Protein AF-A0A2V7S560-F1 (afdb_monomer_lite)

Structure (mmCIF, N/CA/C/O backbone):
data_AF-A0A2V7S560-F1
#
_entry.id   AF-A0A2V7S560-F1
#
loop_
_atom_site.group_PDB
_atom_site.id
_atom_site.type_symbol
_atom_site.label_atom_id
_atom_site.label_alt_id
_atom_site.label_comp_id
_atom_site.label_asym_id
_atom_site.label_entity_id
_atom_site.label_seq_id
_atom_site.pdbx_PDB_ins_code
_atom_site.Cartn_x
_atom_site.Cartn_y
_atom_site.Cartn_z
_atom_site.occupancy
_atom_site.B_iso_or_equiv
_atom_site.auth_seq_id
_atom_site.auth_comp_id
_atom_site.auth_asym_id
_atom_site.auth_atom_id
_atom_site.pdbx_PDB_model_num
ATOM 1 N N . MET A 1 1 ? -3.546 3.108 18.287 1.00 85.12 1 MET A N 1
ATOM 2 C CA . MET A 1 1 ? -2.255 2.924 17.590 1.00 85.12 1 MET A CA 1
ATOM 3 C C . MET A 1 1 ? -1.277 4.020 18.001 1.00 85.12 1 MET A C 1
ATOM 5 O O . MET A 1 1 ? -1.707 5.149 18.200 1.00 85.12 1 MET A O 1
ATOM 9 N N . THR A 1 2 ? 0.006 3.695 18.149 1.00 92.00 2 THR A N 1
ATOM 10 C CA . THR A 1 2 ? 1.107 4.640 18.425 1.00 92.00 2 THR A CA 1
ATOM 11 C C . THR A 1 2 ? 2.292 4.316 17.505 1.00 92.00 2 THR A C 1
ATOM 13 O O . THR A 1 2 ? 2.283 3.276 16.852 1.00 92.00 2 THR A O 1
ATOM 16 N N . GLY A 1 3 ? 3.301 5.192 17.430 1.00 92.62 3 GLY A N 1
ATOM 17 C CA . GLY A 1 3 ? 4.541 4.918 16.684 1.00 92.62 3 GLY A CA 1
ATOM 18 C C . GLY A 1 3 ? 4.504 5.210 15.179 1.00 92.62 3 GLY A C 1
ATOM 19 O O . GLY A 1 3 ? 5.445 4.845 14.486 1.00 92.62 3 GLY A O 1
ATOM 20 N N . ILE A 1 4 ? 3.460 5.880 14.684 1.00 95.88 4 ILE A N 1
ATOM 21 C CA . ILE A 1 4 ? 3.399 6.361 13.298 1.00 95.88 4 ILE A CA 1
ATOM 22 C C . ILE A 1 4 ? 4.409 7.500 13.130 1.00 95.88 4 ILE A C 1
ATOM 24 O O . ILE A 1 4 ? 4.343 8.490 13.863 1.00 95.88 4 ILE A O 1
ATOM 28 N N . SER A 1 5 ? 5.326 7.363 12.174 1.00 96.19 5 SER A N 1
ATOM 29 C CA . SER A 1 5 ? 6.373 8.359 11.918 1.00 96.19 5 SER A CA 1
ATOM 30 C C . SER A 1 5 ? 5.855 9.509 11.060 1.00 96.19 5 SER A C 1
ATOM 32 O O . SER A 1 5 ? 5.984 10.673 11.437 1.00 96.19 5 SER A O 1
ATOM 34 N N . PHE A 1 6 ? 5.258 9.191 9.911 1.00 96.44 6 PHE A N 1
ATOM 35 C CA . PHE A 1 6 ? 4.644 10.171 9.018 1.00 96.44 6 PHE A CA 1
ATOM 36 C C . PHE A 1 6 ? 3.471 9.511 8.284 1.00 96.44 6 PHE A C 1
ATOM 38 O O . PHE A 1 6 ? 3.635 8.936 7.209 1.00 96.44 6 PHE A O 1
ATOM 45 N N . GLY A 1 7 ? 2.299 9.530 8.922 1.00 96.25 7 GLY A N 1
ATOM 46 C CA . GLY A 1 7 ? 1.083 8.907 8.404 1.00 96.25 7 GLY A CA 1
ATOM 47 C C . GLY A 1 7 ? 0.417 9.771 7.342 1.00 96.25 7 GLY A C 1
ATOM 48 O O . GLY A 1 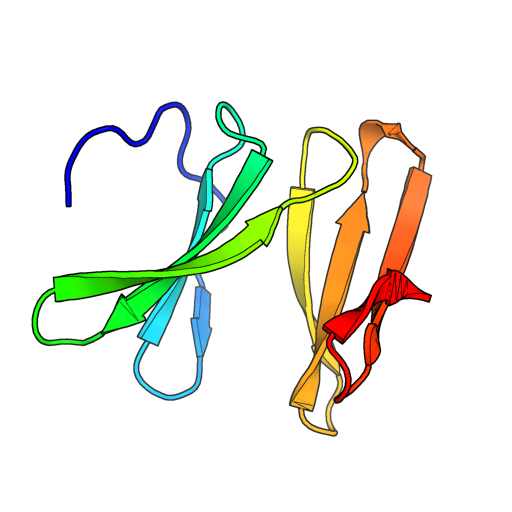7 ? 0.018 10.897 7.625 1.00 96.25 7 GLY A O 1
ATOM 49 N N . GLU A 1 8 ? 0.268 9.225 6.143 1.00 96.75 8 GLU A N 1
ATOM 50 C CA . GLU A 1 8 ? -0.246 9.918 4.968 1.00 96.75 8 GLU A CA 1
ATOM 51 C C . GLU A 1 8 ? -1.267 9.091 4.202 1.00 96.75 8 GLU A C 1
ATOM 53 O O . GLU A 1 8 ? -1.426 7.888 4.408 1.00 96.75 8 GLU A O 1
ATOM 58 N N . GLN A 1 9 ? -1.941 9.762 3.269 1.00 95.12 9 GLN A N 1
ATOM 59 C CA . GLN A 1 9 ? -2.850 9.123 2.324 1.00 95.12 9 GLN A CA 1
ATOM 60 C C . GLN A 1 9 ? -3.947 8.273 3.006 1.00 95.12 9 GLN A C 1
ATOM 62 O O . GLN A 1 9 ? -4.142 7.116 2.641 1.00 95.12 9 GLN A O 1
ATOM 67 N N . PRO A 1 10 ? -4.722 8.821 3.964 1.00 97.00 10 PRO A N 1
ATOM 68 C CA . PRO A 1 10 ? -5.803 8.062 4.572 1.00 97.00 10 PRO A CA 1
ATOM 69 C C . PRO A 1 10 ? -6.856 7.678 3.522 1.00 97.00 10 PRO A C 1
ATOM 71 O O . PRO A 1 10 ? -7.253 8.492 2.676 1.00 97.00 10 PRO A O 1
ATOM 74 N N . ARG A 1 11 ? -7.318 6.430 3.576 1.00 97.44 11 ARG A N 1
ATOM 75 C CA . ARG A 1 11 ? -8.399 5.878 2.753 1.00 97.44 11 ARG A CA 1
ATOM 76 C C . ARG A 1 11 ? -9.319 5.031 3.607 1.00 97.44 11 ARG A C 1
ATOM 78 O O . ARG A 1 11 ? -8.868 4.298 4.478 1.00 97.44 11 ARG A O 1
ATOM 85 N N . TRP A 1 12 ? -10.611 5.104 3.325 1.00 97.31 12 TRP A N 1
ATOM 86 C CA . TRP A 1 12 ? -11.568 4.152 3.867 1.00 97.31 12 TRP A CA 1
ATOM 87 C C . TRP A 1 12 ? -11.847 3.084 2.817 1.00 97.31 12 TRP A C 1
ATOM 89 O O . TRP A 1 12 ? -12.258 3.417 1.705 1.00 97.31 12 TRP A O 1
ATOM 99 N N . HIS A 1 13 ? -11.617 1.820 3.155 1.00 96.88 13 HIS A N 1
ATOM 100 C CA . HIS A 1 13 ? -11.853 0.702 2.247 1.00 96.88 13 HIS A CA 1
ATOM 101 C C . HIS A 1 13 ? -12.183 -0.560 3.044 1.00 96.88 13 HIS A C 1
ATOM 103 O O . HIS A 1 13 ? -11.513 -0.858 4.031 1.00 96.88 13 HIS A O 1
ATOM 109 N N . GLU A 1 14 ? -13.243 -1.265 2.638 1.00 95.75 14 GLU A N 1
ATOM 110 C CA . GLU A 1 14 ? -13.712 -2.510 3.273 1.00 95.75 14 GLU A CA 1
ATOM 111 C C . GLU A 1 14 ? -13.853 -2.430 4.805 1.00 95.75 14 GLU A C 1
ATOM 113 O O . GLU A 1 14 ? -13.483 -3.339 5.541 1.00 95.75 14 GLU A O 1
ATOM 118 N N . GLY A 1 15 ? -14.390 -1.313 5.308 1.00 97.38 15 GLY A N 1
ATOM 119 C CA . GLY A 1 15 ? -14.630 -1.130 6.744 1.00 97.38 15 GLY A CA 1
ATOM 120 C C . GLY A 1 15 ? -13.373 -0.845 7.572 1.00 97.38 15 GLY A C 1
ATOM 121 O O . GLY A 1 15 ? -13.438 -0.896 8.798 1.00 97.38 15 GLY A O 1
ATOM 122 N N . ARG A 1 16 ? -12.244 -0.545 6.921 1.00 98.31 16 ARG A N 1
ATOM 123 C CA . ARG A 1 16 ? -10.958 -0.262 7.567 1.00 98.31 16 ARG A CA 1
ATOM 124 C C . ARG A 1 16 ? -10.412 1.096 7.135 1.00 98.31 16 ARG A C 1
ATOM 126 O O . ARG A 1 16 ? -10.608 1.527 5.994 1.00 98.31 16 ARG A O 1
ATOM 133 N N . LEU A 1 17 ? -9.676 1.745 8.036 1.00 98.12 17 LEU A N 1
ATOM 134 C CA . LEU A 1 17 ? -8.834 2.895 7.718 1.00 98.12 17 LEU A CA 1
ATOM 135 C C . LEU A 1 17 ? -7.482 2.392 7.219 1.00 98.12 17 LEU A C 1
ATOM 137 O O . LEU A 1 17 ? -6.745 1.756 7.964 1.00 98.12 17 LEU A O 1
ATOM 141 N N . TRP A 1 18 ? -7.144 2.731 5.987 1.00 98.19 18 TRP A N 1
ATOM 142 C CA . TRP A 1 18 ? -5.854 2.475 5.367 1.00 98.19 18 TRP A CA 1
ATOM 143 C C . TRP A 1 18 ? -5.036 3.756 5.329 1.00 98.19 18 TRP A C 1
ATOM 145 O O . TRP A 1 18 ? -5.592 4.824 5.080 1.00 98.19 18 TRP A O 1
ATOM 155 N N . PHE A 1 19 ? -3.732 3.666 5.553 1.00 97.88 19 PHE A N 1
ATOM 156 C CA . PHE A 1 19 ? -2.811 4.787 5.384 1.00 97.88 19 PHE A CA 1
ATOM 157 C C . PHE A 1 19 ? -1.385 4.280 5.145 1.00 97.88 19 PHE A C 1
ATOM 159 O O . PHE A 1 19 ? -1.057 3.136 5.468 1.00 97.88 19 PHE A O 1
ATOM 166 N N . SER A 1 20 ? -0.531 5.141 4.601 1.00 97.44 20 SER A N 1
ATOM 167 C CA . SER A 1 20 ? 0.900 4.877 4.463 1.00 97.44 20 SER A CA 1
ATOM 168 C C . SER A 1 20 ? 1.659 5.555 5.598 1.00 97.44 20 SER A C 1
ATOM 170 O O . SER A 1 20 ? 1.582 6.773 5.732 1.00 97.44 20 SER A O 1
ATOM 172 N N . ASP A 1 21 ? 2.434 4.813 6.388 1.00 96.81 21 ASP A N 1
ATOM 173 C CA . ASP A 1 21 ? 3.493 5.417 7.197 1.00 96.81 21 ASP A CA 1
ATOM 174 C C . ASP A 1 21 ? 4.757 5.509 6.348 1.00 96.81 21 ASP A C 1
ATOM 176 O O . ASP A 1 21 ? 5.475 4.538 6.100 1.00 96.81 21 ASP A O 1
ATOM 180 N N . TRP A 1 22 ? 5.022 6.715 5.875 1.00 95.81 22 TRP A N 1
ATOM 181 C CA . TRP A 1 22 ? 6.158 7.008 5.024 1.00 95.81 22 TRP A CA 1
ATOM 182 C C . TRP A 1 22 ? 7.509 6.830 5.720 1.00 95.81 22 TRP A C 1
ATOM 184 O O . TRP A 1 22 ? 8.483 6.486 5.050 1.00 95.81 22 TRP A O 1
ATOM 194 N N . GLY A 1 23 ? 7.583 7.022 7.041 1.00 94.69 23 GLY A N 1
ATOM 195 C CA . GLY A 1 23 ? 8.835 6.853 7.780 1.00 94.69 23 GLY A CA 1
ATOM 196 C C . GLY A 1 23 ? 9.227 5.382 7.926 1.00 94.69 23 GLY A C 1
ATOM 197 O O . GLY A 1 23 ? 10.390 5.033 7.721 1.00 94.69 23 GLY A O 1
ATOM 198 N N . SER A 1 24 ? 8.258 4.505 8.209 1.00 95.06 24 SER A N 1
ATOM 199 C CA . SER A 1 24 ? 8.488 3.053 8.277 1.00 95.06 24 SER A CA 1
ATOM 200 C C . SER A 1 24 ? 8.383 2.350 6.915 1.00 95.06 24 SER A C 1
ATOM 202 O O . SER A 1 24 ? 8.813 1.199 6.787 1.00 95.06 24 SER A O 1
ATOM 204 N N . ARG A 1 25 ? 7.881 3.051 5.886 1.00 95.44 25 ARG A N 1
ATOM 205 C CA . ARG A 1 25 ? 7.537 2.528 4.550 1.00 95.44 25 ARG A CA 1
ATOM 206 C C . ARG A 1 25 ? 6.534 1.379 4.632 1.00 95.44 25 ARG A C 1
ATOM 208 O O . ARG A 1 25 ? 6.687 0.356 3.969 1.00 95.44 25 ARG A O 1
ATOM 215 N N . GLU A 1 26 ? 5.517 1.532 5.464 1.00 96.31 26 GLU A N 1
ATOM 216 C CA . GLU A 1 26 ? 4.465 0.535 5.659 1.00 96.31 26 GLU A CA 1
ATOM 217 C C . GLU A 1 26 ? 3.128 1.066 5.155 1.00 96.31 26 GLU A C 1
ATOM 219 O O . GLU A 1 26 ? 2.790 2.226 5.371 1.00 96.31 26 GLU A O 1
ATOM 224 N N . VAL A 1 27 ? 2.343 0.195 4.526 1.00 97.31 27 VAL A N 1
ATOM 225 C CA . VAL A 1 27 ? 0.913 0.429 4.312 1.00 97.31 27 VAL A CA 1
ATOM 226 C C . VAL A 1 27 ? 0.173 -0.327 5.400 1.00 97.31 27 VAL A C 1
ATOM 228 O O . VAL A 1 27 ? 0.350 -1.539 5.552 1.00 97.31 27 VAL A O 1
ATOM 231 N N . ILE A 1 28 ? -0.636 0.394 6.164 1.00 97.88 28 ILE A N 1
ATOM 232 C CA . ILE A 1 28 ? -1.252 -0.093 7.392 1.00 97.88 28 ILE A CA 1
ATOM 233 C C . ILE A 1 28 ? -2.764 0.024 7.262 1.00 97.88 28 ILE A C 1
ATOM 235 O O . ILE A 1 28 ? -3.268 1.049 6.805 1.00 97.88 28 ILE A O 1
ATOM 239 N N . ALA A 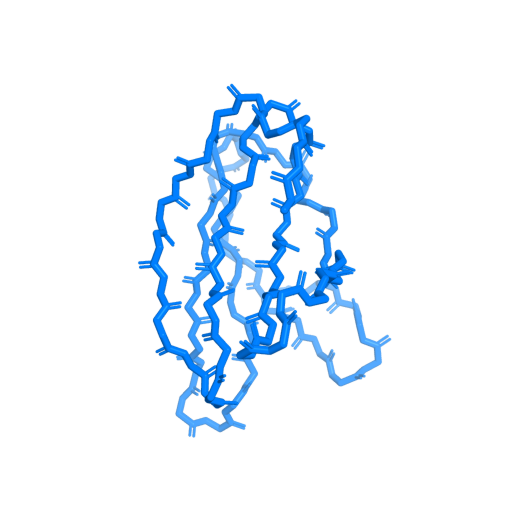1 29 ? -3.482 -1.013 7.687 1.00 98.19 29 ALA A N 1
ATOM 240 C CA . ALA A 1 29 ? -4.935 -1.014 7.765 1.00 98.19 29 ALA A CA 1
ATOM 241 C C . ALA A 1 29 ? -5.400 -1.232 9.209 1.00 98.19 29 ALA A C 1
ATOM 243 O O . ALA A 1 29 ? -4.942 -2.153 9.889 1.00 98.19 29 ALA A O 1
ATOM 244 N N . VAL A 1 30 ? -6.330 -0.399 9.668 1.00 98.38 30 VAL A N 1
ATOM 245 C CA . VAL A 1 30 ? -6.849 -0.375 11.040 1.00 98.38 30 VAL A CA 1
ATOM 246 C C . VAL A 1 30 ? -8.353 -0.623 11.018 1.00 98.38 30 VAL A C 1
ATOM 248 O O . VAL A 1 30 ? -9.067 0.020 10.247 1.00 98.38 30 VAL A O 1
ATOM 251 N N . ASP A 1 31 ? -8.827 -1.574 11.820 1.00 97.94 31 ASP A N 1
ATOM 252 C CA . ASP A 1 31 ? -10.260 -1.855 11.972 1.00 97.94 31 ASP A CA 1
ATOM 253 C C . ASP A 1 31 ? -10.958 -0.873 12.939 1.00 97.94 31 ASP A C 1
ATOM 255 O O . ASP A 1 31 ? -10.342 0.051 13.480 1.00 97.94 31 ASP A O 1
ATOM 259 N N . LEU A 1 32 ? -12.270 -1.043 13.127 1.00 97.19 32 LEU A N 1
ATOM 260 C CA . LEU A 1 32 ? -13.080 -0.181 13.996 1.00 97.19 32 LEU A CA 1
ATOM 261 C C . LEU A 1 32 ? -12.762 -0.370 15.485 1.00 97.19 32 LEU A C 1
ATOM 263 O O . LEU A 1 32 ? -12.964 0.550 16.279 1.00 97.19 32 LEU A O 1
ATOM 267 N N . GLU A 1 33 ? -12.234 -1.532 15.859 1.00 97.62 33 GLU A N 1
ATOM 268 C CA . GLU A 1 33 ? -11.777 -1.857 17.208 1.00 97.62 33 GLU A CA 1
ATOM 269 C C . GLU A 1 33 ? -10.379 -1.277 17.499 1.00 97.62 33 GLU A C 1
ATOM 271 O O . GLU A 1 33 ? -9.928 -1.269 18.647 1.00 97.62 33 GLU A O 1
ATOM 276 N N . GLY A 1 34 ? -9.706 -0.736 16.478 1.00 96.62 34 GLY A N 1
ATOM 277 C CA . GLY A 1 34 ? -8.396 -0.102 16.571 1.00 96.62 34 GLY A CA 1
ATOM 278 C C . GLY A 1 34 ? -7.215 -1.063 16.414 1.00 96.62 34 GLY A C 1
ATOM 279 O O . GLY A 1 34 ? -6.076 -0.653 16.674 1.00 96.62 34 GLY A O 1
ATOM 280 N N . ASN A 1 35 ? -7.448 -2.309 15.991 1.00 97.31 35 ASN A N 1
ATOM 281 C CA . ASN A 1 35 ? -6.390 -3.261 15.670 1.00 97.31 35 ASN A CA 1
ATOM 282 C C . ASN A 1 35 ? -5.756 -2.889 14.327 1.00 97.31 35 ASN A C 1
ATOM 284 O O . ASN A 1 35 ? -6.447 -2.678 13.332 1.00 97.31 35 ASN A O 1
ATOM 288 N N . SER A 1 36 ? -4.427 -2.822 14.295 1.00 97.44 36 SER A N 1
ATOM 289 C CA . SER A 1 36 ? -3.654 -2.448 13.108 1.00 97.44 36 SER A CA 1
ATOM 290 C C . SER A 1 36 ? -2.924 -3.643 12.502 1.00 97.44 36 SER A C 1
ATOM 292 O O . SER A 1 36 ? -2.330 -4.439 13.229 1.00 97.44 36 SER A O 1
ATOM 294 N N . GLU A 1 37 ? -2.867 -3.697 11.177 1.00 97.44 37 GLU A N 1
ATOM 295 C CA . GLU A 1 37 ? -2.138 -4.702 10.403 1.00 97.44 37 GLU A CA 1
ATOM 296 C C . GLU A 1 37 ? -1.240 -4.017 9.368 1.00 97.44 37 GLU A C 1
ATOM 298 O O . GLU A 1 37 ? -1.687 -3.109 8.666 1.00 97.44 37 GLU A O 1
ATOM 303 N N . VAL A 1 38 ? 0.010 -4.468 9.241 1.00 96.88 38 VAL A N 1
ATOM 304 C CA . VAL A 1 38 ? 0.893 -4.059 8.138 1.00 96.88 38 VAL A CA 1
ATOM 305 C C . VAL A 1 38 ? 0.568 -4.922 6.924 1.00 96.88 38 VAL A C 1
ATOM 307 O O . VAL A 1 38 ? 0.891 -6.107 6.897 1.00 96.88 38 VAL A O 1
ATOM 310 N N . ILE A 1 39 ? -0.050 -4.321 5.912 1.00 96.19 39 ILE A N 1
ATOM 311 C CA . ILE A 1 39 ? -0.514 -5.029 4.713 1.00 96.19 39 ILE A CA 1
ATOM 312 C C . ILE A 1 39 ? 0.635 -5.283 3.740 1.00 96.19 39 ILE A C 1
ATOM 314 O O . ILE A 1 39 ? 0.719 -6.345 3.119 1.00 96.19 39 ILE A O 1
ATOM 318 N N . LEU A 1 40 ? 1.535 -4.307 3.608 1.00 95.25 40 LEU A N 1
ATOM 319 C CA . LEU A 1 40 ? 2.787 -4.459 2.878 1.00 95.25 40 LEU A CA 1
ATOM 320 C C . LEU A 1 40 ? 3.837 -3.461 3.363 1.00 95.25 40 LEU A C 1
ATOM 322 O O . LEU A 1 40 ? 3.520 -2.426 3.951 1.00 95.25 40 LEU A O 1
ATOM 326 N N . ARG A 1 41 ? 5.097 -3.770 3.056 1.00 95.56 41 ARG A N 1
ATOM 327 C CA . ARG A 1 41 ? 6.222 -2.838 3.161 1.00 95.56 41 ARG A CA 1
ATOM 328 C C . ARG A 1 41 ? 6.551 -2.333 1.764 1.00 95.56 41 ARG A C 1
ATOM 330 O O . ARG A 1 41 ? 6.844 -3.135 0.880 1.00 95.56 41 ARG A O 1
ATOM 337 N N . ALA A 1 42 ? 6.462 -1.027 1.561 1.00 94.31 42 ALA A N 1
ATOM 338 C CA . ALA A 1 42 ? 6.712 -0.414 0.271 1.00 94.31 42 ALA A CA 1
ATOM 339 C C . ALA A 1 42 ? 8.219 -0.385 -0.043 1.00 94.31 42 ALA A C 1
ATOM 341 O O . ALA A 1 42 ? 9.036 -0.176 0.861 1.00 94.31 42 ALA A O 1
ATOM 342 N N . PRO A 1 43 ? 8.611 -0.564 -1.316 1.00 93.06 43 PRO A N 1
ATOM 343 C CA . PRO A 1 43 ? 10.019 -0.564 -1.698 1.00 93.06 43 PRO A CA 1
ATOM 344 C C . PRO A 1 43 ? 10.661 0.830 -1.591 1.00 93.06 43 PRO A C 1
ATOM 346 O O . PRO A 1 43 ? 11.832 0.928 -1.218 1.00 93.06 43 PRO A O 1
ATOM 349 N N . SER A 1 44 ? 9.895 1.907 -1.813 1.00 92.62 44 SER A N 1
ATOM 350 C CA . SER A 1 44 ? 10.393 3.287 -1.738 1.00 92.62 44 SER A CA 1
ATOM 351 C C . SER A 1 44 ? 9.493 4.245 -0.947 1.00 92.62 44 SER A C 1
ATOM 353 O O . SER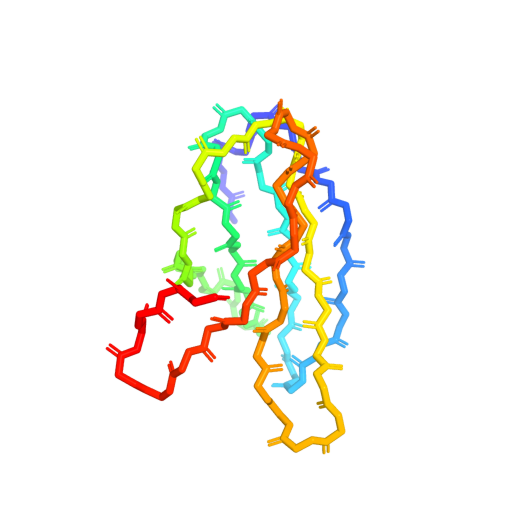 A 1 44 ? 8.408 3.896 -0.477 1.00 92.62 44 SER A O 1
ATOM 355 N N . PHE A 1 45 ? 9.994 5.472 -0.796 1.00 90.31 45 PHE A N 1
ATOM 356 C CA . PHE A 1 45 ? 9.302 6.631 -0.248 1.00 90.31 45 PHE A CA 1
ATOM 357 C C . PHE A 1 45 ? 9.225 7.737 -1.322 1.00 90.31 45 PHE A C 1
ATOM 359 O O . PHE A 1 45 ? 10.213 7.938 -2.034 1.00 90.31 45 PHE A O 1
ATOM 366 N N . PRO A 1 46 ? 8.129 8.516 -1.389 1.00 94.56 46 PRO A N 1
ATOM 367 C CA . PRO A 1 46 ? 6.839 8.267 -0.745 1.00 94.56 46 PRO A CA 1
ATOM 368 C C . PRO A 1 46 ? 6.097 7.086 -1.387 1.00 94.56 46 PRO A C 1
ATOM 370 O O . PRO A 1 46 ? 6.367 6.707 -2.528 1.00 94.56 46 PRO A O 1
ATOM 373 N N . CYS A 1 47 ? 5.151 6.508 -0.646 1.00 93.75 47 CYS A N 1
ATOM 374 C CA . CYS A 1 47 ? 4.292 5.443 -1.154 1.00 93.75 47 CYS A CA 1
ATOM 375 C C . CYS A 1 47 ? 2.813 5.702 -0.859 1.00 93.75 47 CYS A C 1
ATOM 377 O O . CYS A 1 47 ? 2.446 6.194 0.208 1.00 93.75 47 CYS A O 1
ATOM 379 N N . CYS A 1 48 ? 1.955 5.360 -1.812 1.00 94.19 48 CYS A N 1
ATOM 380 C CA . CYS A 1 48 ? 0.504 5.528 -1.721 1.00 94.19 48 CYS A CA 1
ATOM 381 C C . CYS A 1 48 ? -0.176 4.303 -2.317 1.00 94.19 48 CYS A C 1
ATOM 383 O O . CYS A 1 48 ? 0.384 3.685 -3.226 1.00 94.19 48 CYS A O 1
ATOM 385 N N . VAL A 1 49 ? -1.387 3.992 -1.857 1.00 97.31 49 VAL A N 1
ATOM 386 C CA . VAL A 1 49 ? -2.157 2.864 -2.389 1.00 97.31 49 VAL A CA 1
ATOM 387 C C . VAL A 1 49 ? -3.522 3.258 -2.926 1.00 97.31 49 VAL A C 1
ATOM 389 O O . VAL A 1 49 ? -4.132 4.228 -2.485 1.00 97.31 49 VAL A O 1
ATOM 392 N N . ASP A 1 50 ? -4.010 2.477 -3.875 1.00 96.94 50 ASP A N 1
ATOM 393 C CA . ASP A 1 50 ? -5.409 2.489 -4.298 1.00 96.94 50 ASP A CA 1
ATOM 394 C C . ASP A 1 50 ? -5.796 1.080 -4.759 1.00 96.94 50 ASP A C 1
ATOM 396 O O . ASP A 1 50 ? -4.969 0.170 -4.712 1.00 96.94 50 ASP A O 1
ATOM 400 N N . TRP A 1 51 ? -7.026 0.876 -5.210 1.00 97.50 51 TRP A N 1
ATOM 401 C CA . TRP A 1 51 ? -7.510 -0.431 -5.642 1.00 97.50 51 TRP A CA 1
ATOM 402 C C . TRP A 1 51 ? -7.979 -0.40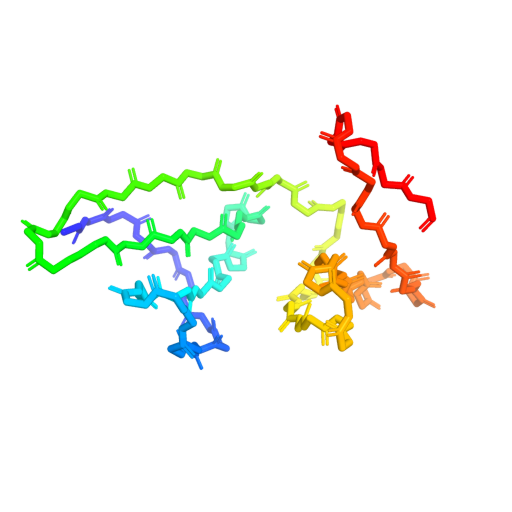0 -7.091 1.00 97.50 51 TRP A C 1
ATOM 404 O O . TRP A 1 51 ? -8.615 0.548 -7.554 1.00 97.50 51 TRP A O 1
ATOM 414 N N . LEU A 1 52 ? -7.690 -1.478 -7.818 1.00 96.69 52 LEU A N 1
ATOM 415 C CA . LEU A 1 52 ? -8.355 -1.762 -9.081 1.00 96.69 52 LEU A CA 1
ATOM 416 C C . LEU A 1 52 ? -9.831 -2.117 -8.834 1.00 96.69 52 LEU A C 1
ATOM 418 O O . LEU A 1 52 ? -10.180 -2.588 -7.751 1.00 96.69 52 LEU A O 1
ATOM 422 N N . PRO A 1 53 ? -10.702 -1.988 -9.853 1.00 96.06 53 PRO A N 1
ATOM 423 C CA . PRO A 1 53 ? -12.109 -2.378 -9.735 1.00 96.06 53 PRO A CA 1
ATOM 424 C C . PRO A 1 53 ? -12.339 -3.846 -9.344 1.00 96.06 53 PRO A C 1
ATOM 426 O O . PRO A 1 53 ? -13.413 -4.182 -8.858 1.00 96.06 53 PRO A O 1
ATOM 429 N N . ASP A 1 54 ? -11.350 -4.718 -9.558 1.00 94.94 54 ASP A N 1
ATOM 430 C CA . ASP A 1 54 ? -11.391 -6.128 -9.157 1.00 94.94 54 ASP A CA 1
ATOM 431 C C . ASP A 1 54 ? -10.828 -6.396 -7.750 1.00 94.94 54 ASP A C 1
ATOM 433 O O . ASP A 1 54 ? -10.633 -7.550 -7.372 1.00 94.94 54 ASP A O 1
ATOM 437 N N . GLY A 1 55 ? -10.564 -5.341 -6.975 1.00 94.69 55 GLY A N 1
ATOM 438 C CA . GLY A 1 55 ? -10.117 -5.412 -5.584 1.00 94.69 55 GLY A CA 1
ATOM 439 C C . GLY A 1 55 ? -8.606 -5.566 -5.402 1.00 94.69 55 GLY A C 1
ATOM 440 O O . GLY A 1 55 ? -8.122 -5.500 -4.273 1.00 94.69 55 GLY A O 1
ATOM 441 N N . ARG A 1 56 ? -7.820 -5.737 -6.474 1.00 95.88 56 ARG A N 1
ATOM 442 C CA . ARG A 1 56 ? -6.356 -5.818 -6.342 1.00 95.88 56 ARG A CA 1
ATOM 443 C C . ARG A 1 56 ? -5.763 -4.471 -5.944 1.00 95.88 56 ARG A C 1
ATOM 445 O O . ARG A 1 56 ? -6.102 -3.438 -6.517 1.00 95.88 56 ARG A O 1
ATOM 452 N N . LEU A 1 57 ? -4.833 -4.504 -4.995 1.00 97.38 57 LEU A 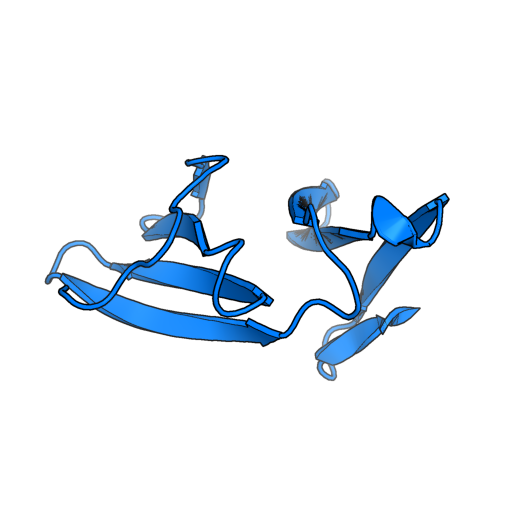N 1
ATOM 453 C CA . LEU A 1 57 ? -4.156 -3.315 -4.487 1.00 97.38 57 LEU A CA 1
ATOM 454 C C . LEU A 1 57 ? -3.111 -2.822 -5.496 1.00 97.38 57 LEU A C 1
ATOM 456 O O . LEU A 1 57 ? -2.329 -3.604 -6.039 1.00 97.38 57 LEU A O 1
ATOM 460 N N . LEU A 1 58 ? -3.070 -1.516 -5.701 1.00 97.81 58 LEU A N 1
ATOM 461 C CA . LEU A 1 58 ? -2.021 -0.791 -6.395 1.00 97.81 58 LEU A CA 1
ATOM 462 C C . LEU A 1 58 ? -1.136 -0.080 -5.377 1.00 97.81 58 LEU A C 1
ATOM 464 O O . LEU A 1 58 ? -1.631 0.465 -4.394 1.00 97.81 58 LEU A O 1
ATOM 468 N N . LEU A 1 59 ? 0.166 -0.048 -5.641 1.00 97.50 59 LEU A N 1
ATOM 469 C CA . LEU A 1 59 ? 1.156 0.656 -4.837 1.00 97.50 59 LEU A CA 1
ATOM 470 C C . LEU A 1 59 ? 1.982 1.574 -5.734 1.00 97.50 59 LEU A C 1
ATOM 472 O O . LEU A 1 59 ? 2.713 1.114 -6.609 1.00 97.50 59 LEU A O 1
ATOM 476 N N . VAL A 1 60 ? 1.910 2.875 -5.480 1.00 96.81 60 VAL A N 1
ATOM 477 C CA . VAL A 1 60 ? 2.818 3.850 -6.084 1.00 96.81 60 VAL A CA 1
ATOM 478 C C . VAL A 1 60 ? 4.136 3.813 -5.315 1.00 96.81 60 VAL A C 1
ATOM 480 O O . VAL A 1 60 ? 4.156 4.100 -4.120 1.00 96.81 60 VAL A O 1
ATOM 483 N N . SER A 1 61 ? 5.230 3.491 -6.002 1.00 95.75 61 SER A N 1
ATOM 484 C CA . SER A 1 61 ? 6.599 3.613 -5.499 1.00 95.75 61 SER A CA 1
ATOM 485 C C . SER A 1 61 ? 7.224 4.867 -6.102 1.00 95.75 61 SER A C 1
ATOM 487 O O . SER A 1 61 ? 7.844 4.820 -7.166 1.00 95.75 61 SER A O 1
ATOM 489 N N . ALA A 1 62 ? 7.001 6.020 -5.471 1.00 94.00 62 ALA A N 1
ATOM 490 C CA . ALA A 1 62 ? 7.329 7.300 -6.093 1.00 94.00 62 ALA A CA 1
ATOM 491 C C . ALA A 1 62 ? 8.841 7.528 -6.226 1.00 94.00 62 ALA A C 1
ATOM 493 O O . ALA A 1 62 ? 9.271 8.119 -7.213 1.00 94.00 62 ALA A O 1
ATOM 494 N N . GLY A 1 63 ? 9.642 7.022 -5.281 1.00 94.38 63 GLY A N 1
ATOM 495 C CA . GLY A 1 63 ? 11.103 7.091 -5.359 1.00 94.38 63 GLY A CA 1
ATOM 496 C C . GLY A 1 63 ? 11.674 6.310 -6.546 1.00 94.38 63 GLY A C 1
ATOM 497 O O . GLY A 1 63 ? 12.695 6.708 -7.100 1.00 94.38 63 GLY A O 1
ATOM 498 N N . ASP A 1 64 ? 10.975 5.257 -6.975 1.00 95.56 64 ASP A N 1
ATOM 499 C CA . ASP A 1 64 ? 11.372 4.430 -8.120 1.00 95.56 64 ASP A CA 1
ATOM 500 C C . ASP A 1 64 ? 10.682 4.853 -9.429 1.00 95.56 64 ASP A C 1
ATOM 502 O O . ASP A 1 64 ? 11.041 4.371 -10.500 1.00 95.56 64 ASP A O 1
ATOM 506 N N . GLY A 1 65 ? 9.670 5.726 -9.366 1.00 96.69 65 GLY A N 1
ATOM 507 C CA . GLY A 1 65 ? 8.838 6.075 -10.520 1.00 96.69 65 GLY A CA 1
ATOM 508 C C . GLY A 1 65 ? 7.987 4.909 -11.037 1.00 96.69 65 GLY A C 1
ATOM 509 O O . GLY A 1 65 ? 7.688 4.854 -12.230 1.00 96.69 65 GLY A O 1
ATOM 510 N N . LEU A 1 66 ? 7.612 3.970 -10.160 1.00 97.44 66 LEU A N 1
ATOM 511 C CA . LEU A 1 66 ? 6.898 2.742 -10.519 1.00 97.44 66 LEU A CA 1
ATOM 512 C C . LEU A 1 66 ? 5.498 2.681 -9.905 1.00 97.44 66 LEU A C 1
ATOM 514 O O . LEU A 1 66 ? 5.233 3.222 -8.830 1.00 97.44 66 LEU A O 1
ATOM 518 N N . LEU A 1 67 ? 4.613 1.958 -10.588 1.00 97.31 67 LEU A N 1
ATOM 519 C CA . LEU A 1 67 ? 3.311 1.539 -10.084 1.00 97.31 67 LEU A CA 1
ATOM 520 C C . LEU A 1 67 ? 3.291 0.014 -10.059 1.00 97.31 67 LEU A C 1
ATOM 522 O O . LEU A 1 67 ? 3.386 -0.611 -11.111 1.00 97.31 67 LEU A O 1
ATOM 526 N N . PHE A 1 68 ? 3.148 -0.554 -8.869 1.00 97.88 68 PHE A N 1
ATOM 527 C CA . PHE A 1 68 ? 3.029 -1.991 -8.674 1.00 97.88 68 PHE A CA 1
ATOM 528 C C . PHE A 1 68 ? 1.573 -2.391 -8.498 1.00 97.88 68 PHE A C 1
ATOM 530 O O . PHE A 1 68 ? 0.777 -1.646 -7.920 1.00 97.88 68 PHE A O 1
ATOM 537 N N . ARG A 1 69 ? 1.245 -3.610 -8.912 1.00 97.81 69 ARG A N 1
ATOM 538 C CA . ARG A 1 69 ? 0.034 -4.312 -8.495 1.00 97.81 69 ARG A CA 1
ATOM 539 C C . ARG A 1 69 ? 0.410 -5.424 -7.527 1.00 97.81 69 ARG A C 1
ATOM 541 O O . ARG A 1 69 ? 1.354 -6.166 -7.773 1.00 97.81 69 ARG A O 1
ATOM 548 N N . ARG A 1 70 ? -0.347 -5.562 -6.439 1.00 96.81 70 ARG A N 1
ATOM 549 C CA . ARG A 1 70 ? -0.228 -6.694 -5.520 1.00 96.81 70 ARG A CA 1
ATOM 550 C C . ARG A 1 70 ? -1.135 -7.826 -5.979 1.00 96.81 70 ARG A C 1
ATOM 552 O O . ARG A 1 70 ? -2.354 -7.658 -6.038 1.00 96.81 70 ARG A O 1
ATOM 559 N N . GLU A 1 71 ? -0.544 -8.968 -6.289 1.00 96.06 71 GLU A N 1
ATOM 560 C CA . GLU A 1 71 ? -1.282 -10.183 -6.630 1.00 96.06 71 GLU A CA 1
ATOM 561 C C . GLU A 1 71 ? -1.834 -10.884 -5.372 1.00 96.06 71 GLU A C 1
ATOM 563 O O . GLU A 1 71 ? -1.414 -10.573 -4.251 1.00 96.06 71 GLU A O 1
ATOM 568 N N . PRO A 1 72 ? -2.785 -11.830 -5.515 1.00 92.56 72 PRO A N 1
ATOM 569 C CA . PRO A 1 72 ? -3.378 -12.539 -4.377 1.00 92.56 72 PRO A CA 1
ATOM 570 C C . PRO A 1 72 ? -2.374 -13.296 -3.498 1.00 92.56 72 PRO A C 1
ATOM 572 O O . PRO A 1 72 ? -2.610 -13.459 -2.303 1.00 92.56 72 PRO A O 1
ATOM 575 N N . ASP A 1 73 ? -1.249 -13.732 -4.069 1.00 93.69 73 ASP A N 1
ATOM 576 C CA . ASP A 1 73 ? -0.148 -14.374 -3.340 1.00 93.69 73 ASP A CA 1
ATOM 577 C C . ASP A 1 73 ? 0.757 -13.375 -2.590 1.00 93.69 73 ASP A C 1
ATOM 579 O O . ASP A 1 73 ? 1.678 -13.772 -1.877 1.00 93.69 73 ASP A O 1
ATOM 583 N N . GLY A 1 74 ? 0.481 -12.074 -2.722 1.00 91.12 74 GLY A N 1
ATOM 584 C CA . GLY A 1 74 ? 1.211 -10.983 -2.091 1.00 91.12 74 GLY A CA 1
ATOM 585 C C . GLY A 1 74 ? 2.400 -10.456 -2.893 1.00 91.12 74 GLY A C 1
ATOM 586 O O . GLY A 1 74 ? 3.026 -9.496 -2.440 1.00 91.12 74 GLY A O 1
ATOM 587 N N . THR A 1 75 ? 2.709 -11.031 -4.058 1.00 94.69 75 THR A N 1
ATOM 588 C CA . THR A 1 75 ? 3.783 -10.530 -4.927 1.00 94.69 75 THR A CA 1
ATOM 589 C C . THR A 1 75 ? 3.444 -9.153 -5.498 1.00 94.69 75 THR A C 1
ATOM 591 O O . THR A 1 75 ? 2.280 -8.836 -5.742 1.00 94.69 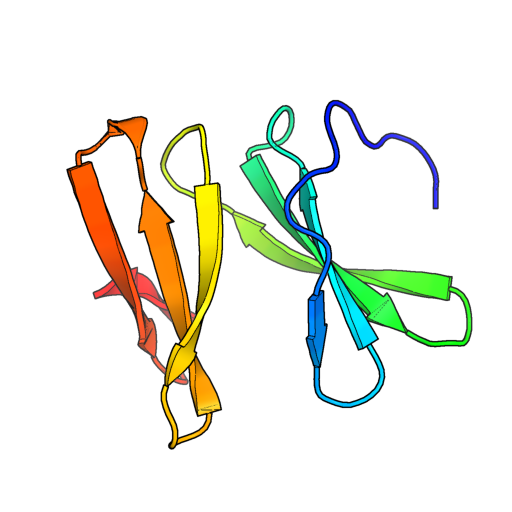75 THR A O 1
ATOM 594 N N . LEU A 1 76 ? 4.470 -8.316 -5.681 1.00 95.75 76 LEU A N 1
ATOM 595 C CA . LEU A 1 76 ? 4.359 -7.020 -6.353 1.00 95.75 76 LEU A CA 1
ATOM 596 C C . LEU A 1 76 ? 4.890 -7.160 -7.781 1.00 95.75 76 LEU A C 1
ATOM 598 O O . LEU A 1 76 ? 6.047 -7.547 -7.959 1.00 95.75 76 LEU A O 1
ATOM 602 N N . VAL A 1 77 ? 4.045 -6.848 -8.765 1.00 95.25 77 VAL A N 1
ATOM 603 C CA . VAL A 1 77 ? 4.347 -6.914 -10.207 1.00 95.25 77 VAL A CA 1
ATOM 604 C C . VAL A 1 77 ? 4.139 -5.583 -10.905 1.00 95.25 77 VAL A C 1
ATOM 606 O O . VAL A 1 77 ? 3.305 -4.782 -10.419 1.00 95.25 77 VAL A O 1
#

pLDDT: mean 95.9, std 2.14, range [85.12, 98.38]

Foldseek 3Di:
DDDQPAWDAWDDDPQWTWTASQVQQFIWTAHPVGDIDGLDRAPAPPKYWDADPVGWIWIDRPVVRDIWTQDPVRDTD

Radius of gyration: 11.89 Å; chains: 1; bounding box: 26×24×29 Å

Secondary structure (DSSP, 8-state):
----SSEEEEEEETTEEEEEETTTTEEEEE-TT--EEEEEE-SSSSEEEEE-TTSPEEEEETTTTEEEEB-TTS-B-

Sequence (77 aa):
MTGISFGEQPRWHEGRLWFSDWGSREVIAVDLEGNSEVILRAPSFPCCVDWLPDGRLLLVSAGDGLLFRREPDGTLV